Protein AF-A0A0G0PTD7-F1 (afdb_monomer_lite)

Foldseek 3Di:
DDKDKDPDDDPDQDPCSCVVVVPPPFDKDKDKDKAWDDLVVVLVVLVVVLVVLVVVQVVCVVVVHDDDVVSVVVNVVSVVVNVVSVVVPDIDIDMIMMMGTDDPDVVVVVVD

pLDDT: mean 80.32, std 8.54, range [57.0, 93.44]

Structure (mmCIF, N/CA/C/O backbone):
data_AF-A0A0G0PTD7-F1
#
_entry.id   AF-A0A0G0PTD7-F1
#
loop_
_atom_site.group_PDB
_atom_site.id
_atom_site.type_symbol
_atom_site.label_atom_id
_atom_site.label_alt_id
_atom_site.label_comp_id
_atom_site.label_asym_id
_atom_site.label_entity_id
_atom_site.label_seq_id
_atom_site.pdbx_PDB_ins_code
_atom_site.Cartn_x
_atom_site.Cartn_y
_atom_site.Cartn_z
_atom_site.occupancy
_atom_site.B_iso_or_equiv
_atom_site.auth_seq_id
_atom_site.auth_comp_id
_atom_site.auth_asym_id
_atom_site.auth_atom_id
_atom_site.pdbx_PDB_model_num
ATOM 1 N N . MET A 1 1 ? 25.562 -6.050 -13.983 1.00 69.06 1 MET A N 1
ATOM 2 C CA . MET A 1 1 ? 24.106 -5.833 -13.845 1.00 69.06 1 MET A CA 1
ATOM 3 C C . MET A 1 1 ? 23.734 -5.816 -12.369 1.00 69.06 1 MET A C 1
ATOM 5 O O . MET A 1 1 ? 24.303 -6.603 -11.616 1.00 69.06 1 MET A O 1
ATOM 9 N N . ARG A 1 2 ? 22.822 -4.935 -11.949 1.00 76.44 2 ARG A N 1
ATOM 10 C CA . ARG A 1 2 ? 22.182 -4.964 -10.620 1.00 76.44 2 ARG A CA 1
ATOM 11 C C . ARG A 1 2 ? 20.673 -4.896 -10.809 1.00 76.44 2 ARG A C 1
ATOM 13 O O . ARG A 1 2 ? 20.204 -4.112 -11.628 1.00 76.44 2 ARG A O 1
ATOM 20 N N . SER A 1 3 ? 19.945 -5.724 -10.066 1.00 76.06 3 SER A N 1
ATOM 21 C CA . SER A 1 3 ? 18.484 -5.719 -10.058 1.00 76.06 3 SER A CA 1
ATOM 22 C C . SER A 1 3 ? 17.995 -5.076 -8.770 1.00 76.06 3 SER A C 1
ATOM 24 O O . SER A 1 3 ? 18.423 -5.454 -7.680 1.00 76.06 3 SER A O 1
ATOM 26 N N . PHE A 1 4 ? 17.080 -4.131 -8.913 1.00 77.06 4 PHE A N 1
ATOM 27 C CA . PHE A 1 4 ? 16.376 -3.467 -7.830 1.00 77.06 4 PHE A CA 1
ATOM 28 C C . PHE A 1 4 ? 14.910 -3.901 -7.841 1.00 77.06 4 PHE A C 1
ATOM 30 O O . PHE A 1 4 ? 14.344 -4.179 -8.902 1.00 77.06 4 PHE A O 1
ATOM 37 N N . PHE A 1 5 ? 14.305 -3.963 -6.656 1.00 76.69 5 PHE A N 1
ATOM 38 C CA . PHE A 1 5 ? 12.882 -4.232 -6.484 1.00 76.69 5 PHE A CA 1
ATOM 39 C C . PHE A 1 5 ? 12.244 -3.086 -5.698 1.00 76.69 5 PHE A C 1
ATOM 41 O O . PHE A 1 5 ? 12.859 -2.540 -4.777 1.00 76.69 5 PHE A O 1
ATOM 48 N N . VAL A 1 6 ? 11.025 -2.705 -6.069 1.00 76.31 6 VAL A N 1
ATOM 49 C CA . VAL A 1 6 ? 10.298 -1.633 -5.382 1.00 76.31 6 VAL A CA 1
ATOM 50 C C . VAL A 1 6 ? 9.554 -2.202 -4.174 1.00 76.31 6 VAL A C 1
ATOM 52 O O . VAL A 1 6 ? 8.754 -3.122 -4.310 1.00 76.31 6 VAL A O 1
ATOM 55 N N . ILE A 1 7 ? 9.834 -1.652 -2.987 1.00 68.31 7 ILE A N 1
ATOM 56 C CA . ILE A 1 7 ? 9.232 -2.076 -1.706 1.00 68.31 7 ILE A CA 1
ATOM 57 C C . ILE A 1 7 ? 7.958 -1.314 -1.337 1.00 68.31 7 ILE A C 1
ATOM 59 O O . ILE A 1 7 ? 7.179 -1.786 -0.512 1.00 68.31 7 ILE A O 1
ATOM 63 N N . SER A 1 8 ? 7.763 -0.114 -1.880 1.00 63.66 8 SER A N 1
ATOM 64 C CA . SER A 1 8 ? 6.661 0.759 -1.492 1.00 63.66 8 SER A CA 1
ATOM 65 C C . SER A 1 8 ? 6.248 1.673 -2.637 1.00 63.66 8 SER A C 1
ATOM 67 O O . SER A 1 8 ? 7.084 2.173 -3.390 1.00 63.66 8 SER A O 1
ATOM 69 N N . TYR A 1 9 ? 4.940 1.902 -2.739 1.00 73.62 9 TYR A N 1
ATOM 70 C CA . TYR A 1 9 ? 4.340 2.827 -3.694 1.00 73.62 9 TYR A CA 1
ATOM 71 C C . TYR A 1 9 ? 3.694 4.008 -2.953 1.00 73.62 9 TYR A C 1
ATOM 73 O O . TYR A 1 9 ? 3.265 3.853 -1.804 1.00 73.62 9 TYR A O 1
ATOM 81 N N . PRO A 1 10 ? 3.612 5.195 -3.580 1.00 70.94 10 PRO A N 1
ATOM 82 C CA . PRO A 1 10 ? 2.844 6.315 -3.048 1.00 70.94 10 PRO A CA 1
ATOM 83 C C . PRO A 1 10 ? 1.357 5.963 -2.892 1.00 70.94 10 PRO A C 1
ATOM 85 O O . PRO A 1 10 ? 0.829 5.140 -3.635 1.00 70.94 10 PRO A O 1
ATOM 88 N N . ARG A 1 11 ? 0.656 6.650 -1.976 1.00 67.31 11 ARG A N 1
ATOM 89 C CA . ARG A 1 11 ? -0.795 6.465 -1.747 1.00 67.31 11 ARG A CA 1
ATOM 90 C C . ARG A 1 11 ? -1.637 6.718 -3.007 1.00 67.31 11 ARG A C 1
ATOM 92 O O . ARG A 1 11 ? -2.695 6.121 -3.153 1.00 67.31 11 ARG A O 1
ATOM 99 N N . TYR A 1 12 ? -1.163 7.590 -3.895 1.00 76.56 12 TYR A N 1
ATOM 100 C CA . TYR A 1 12 ? -1.783 7.886 -5.183 1.00 76.56 12 TYR A CA 1
ATOM 101 C C . TYR A 1 12 ? -0.712 7.881 -6.271 1.00 76.56 12 TYR A C 1
ATOM 103 O O . TYR A 1 12 ? 0.344 8.493 -6.101 1.00 76.56 12 TYR A O 1
ATOM 111 N N . LEU A 1 13 ? -0.992 7.222 -7.392 1.00 77.50 13 LEU A N 1
ATOM 112 C CA . LEU A 1 13 ? -0.149 7.269 -8.583 1.00 77.50 13 LEU A CA 1
ATOM 113 C C . LEU A 1 13 ? -0.756 8.269 -9.567 1.00 77.50 13 LEU A C 1
ATOM 115 O O . LEU A 1 13 ? -1.858 8.056 -10.067 1.00 77.50 13 LEU A O 1
ATOM 119 N N . SER A 1 14 ? -0.053 9.369 -9.831 1.00 80.00 14 SER A N 1
ATOM 120 C CA . SER A 1 14 ? -0.430 10.292 -10.903 1.00 80.00 14 SER A CA 1
ATOM 121 C C . SER A 1 14 ? -0.005 9.741 -12.263 1.00 80.00 14 SER A C 1
ATOM 123 O O . SER A 1 14 ? 0.863 8.868 -12.363 1.00 80.00 14 SER A O 1
ATOM 125 N N . GLU A 1 15 ? -0.546 10.310 -13.337 1.00 80.12 15 GLU A N 1
ATOM 126 C CA . GLU A 1 15 ? 0.050 10.126 -14.658 1.00 80.12 15 GLU A CA 1
ATOM 127 C C . GLU A 1 15 ? 1.543 10.484 -14.617 1.00 80.12 15 GLU A C 1
ATOM 129 O O . GLU A 1 15 ? 1.972 11.382 -13.886 1.00 80.12 15 GLU A O 1
ATOM 134 N N . SER A 1 16 ? 2.348 9.748 -15.385 1.00 81.19 16 SER A N 1
ATOM 135 C CA . SER A 1 16 ? 3.804 9.928 -15.452 1.00 81.19 16 SER A CA 1
ATOM 136 C C . SER A 1 16 ? 4.571 9.705 -14.138 1.00 81.19 16 SER A C 1
ATOM 138 O O . SER A 1 16 ? 5.730 10.111 -14.049 1.00 81.19 16 SER A O 1
ATOM 140 N N . TRP A 1 17 ? 4.001 9.009 -13.144 1.00 82.44 17 TRP A N 1
ATOM 141 C CA . TRP A 1 17 ? 4.690 8.691 -11.878 1.00 82.44 17 TRP A CA 1
ATOM 142 C C . TRP A 1 17 ? 6.049 7.990 -12.067 1.00 82.44 17 TRP A C 1
ATOM 144 O O . TRP A 1 17 ? 6.939 8.129 -11.233 1.00 82.44 17 TRP A O 1
ATOM 154 N N . PHE A 1 18 ? 6.227 7.267 -13.178 1.00 78.88 18 PHE A N 1
ATOM 155 C CA . PHE A 1 18 ? 7.449 6.524 -13.501 1.00 78.88 18 PHE A CA 1
ATOM 156 C C . PHE A 1 18 ? 8.432 7.287 -14.413 1.00 78.88 18 PHE A C 1
ATOM 158 O O . PHE A 1 18 ? 9.529 6.809 -14.692 1.00 78.88 18 PHE A O 1
ATOM 165 N N . SER A 1 19 ? 8.072 8.495 -14.861 1.00 81.50 19 SER A N 1
ATOM 166 C CA . SER A 1 19 ? 8.877 9.313 -15.781 1.00 81.50 19 SER A CA 1
ATOM 167 C C . SER A 1 19 ? 10.325 9.562 -15.316 1.00 81.50 19 SER A C 1
ATOM 169 O O . SER A 1 19 ? 11.230 9.426 -16.140 1.00 81.50 19 SER A O 1
ATOM 171 N N . PRO A 1 20 ? 10.611 9.834 -14.023 1.00 79.00 20 PRO A N 1
ATOM 172 C CA . PRO A 1 20 ? 11.989 10.033 -13.564 1.00 79.00 20 PRO A CA 1
ATOM 173 C C . PRO A 1 20 ? 12.897 8.822 -13.798 1.00 79.00 20 PRO A C 1
ATOM 175 O O . PRO A 1 20 ? 14.087 8.995 -14.033 1.00 79.00 20 PRO A O 1
ATOM 178 N N . ILE A 1 21 ? 12.334 7.611 -13.750 1.00 76.88 21 ILE A N 1
ATOM 179 C CA . ILE A 1 21 ? 13.076 6.370 -13.979 1.00 76.88 21 ILE A CA 1
ATOM 180 C C . ILE A 1 21 ? 13.263 6.129 -15.479 1.00 76.88 21 ILE A C 1
ATOM 182 O O . ILE A 1 21 ? 14.353 5.763 -15.899 1.00 76.88 21 ILE A O 1
ATOM 186 N N . ILE A 1 22 ? 12.235 6.390 -16.298 1.00 76.69 22 ILE A N 1
ATOM 187 C CA . ILE A 1 22 ? 12.320 6.248 -17.764 1.00 76.69 22 ILE A CA 1
ATOM 188 C C . ILE A 1 22 ? 13.369 7.199 -18.361 1.00 76.69 22 ILE A C 1
ATOM 190 O O . ILE A 1 22 ? 14.060 6.834 -19.305 1.00 76.69 22 ILE A O 1
ATOM 194 N N . ASN A 1 23 ? 13.506 8.403 -17.799 1.00 78.44 23 ASN A N 1
ATOM 195 C CA . ASN A 1 23 ? 14.426 9.431 -18.293 1.00 78.44 23 ASN A CA 1
ATOM 196 C C . ASN A 1 23 ? 15.878 9.259 -17.812 1.00 78.44 23 ASN A C 1
ATOM 198 O O . ASN A 1 23 ? 16.691 10.166 -18.001 1.00 78.44 23 ASN A O 1
ATOM 202 N N . LEU A 1 24 ? 16.219 8.140 -17.167 1.00 80.19 24 LEU A N 1
ATOM 203 C CA . LEU A 1 24 ? 17.605 7.844 -16.814 1.00 80.19 24 LEU A CA 1
ATOM 204 C C . LEU A 1 24 ? 18.425 7.613 -18.091 1.00 80.19 24 LEU A C 1
ATOM 206 O O . LEU A 1 24 ? 18.076 6.771 -18.913 1.00 80.19 24 LEU A O 1
ATOM 210 N N . ASP A 1 25 ? 19.551 8.317 -18.226 1.00 78.06 25 ASP A N 1
ATOM 211 C CA . ASP A 1 25 ? 20.514 8.153 -19.329 1.00 78.06 25 ASP A CA 1
ATOM 212 C C . ASP A 1 25 ? 21.375 6.886 -19.135 1.00 78.06 25 ASP A C 1
ATOM 214 O O . ASP A 1 25 ? 22.603 6.924 -19.021 1.00 78.06 25 ASP A O 1
ATOM 218 N N . LYS A 1 26 ? 20.703 5.742 -18.958 1.00 77.12 26 LYS A N 1
ATOM 219 C CA . LYS A 1 26 ? 21.289 4.417 -18.733 1.00 77.12 26 LYS A CA 1
ATOM 220 C C . LYS A 1 26 ? 20.454 3.353 -19.436 1.00 77.12 26 LYS A C 1
ATOM 222 O O . LYS A 1 26 ? 19.248 3.494 -19.594 1.00 77.12 26 LYS A O 1
ATOM 227 N N . VAL A 1 27 ? 21.100 2.255 -19.820 1.00 79.50 27 VAL A N 1
ATOM 228 C CA . VAL A 1 27 ? 20.403 1.080 -20.354 1.00 79.50 27 VAL A CA 1
ATOM 229 C C . VAL A 1 27 ? 19.895 0.244 -19.181 1.00 79.50 27 VAL A C 1
ATOM 231 O O . VAL A 1 27 ? 20.680 -0.222 -18.349 1.00 79.50 27 VAL A O 1
ATOM 234 N N . PHE A 1 28 ? 18.584 0.053 -19.107 1.00 83.00 28 PHE A N 1
ATOM 235 C CA . PHE A 1 28 ? 17.943 -0.771 -18.090 1.00 83.00 28 PHE A CA 1
ATOM 236 C C . PHE A 1 28 ? 16.709 -1.476 -18.652 1.00 83.00 28 PHE A C 1
ATOM 238 O O . PHE A 1 28 ? 16.054 -0.977 -19.564 1.00 83.00 28 PHE A O 1
ATOM 245 N N . ASP A 1 29 ? 16.383 -2.618 -18.056 1.00 82.94 29 ASP A N 1
ATOM 246 C CA . ASP A 1 29 ? 15.142 -3.340 -18.309 1.00 82.94 29 ASP A CA 1
ATOM 247 C C . ASP A 1 29 ? 14.167 -3.104 -17.155 1.00 82.94 29 ASP A C 1
ATOM 249 O O . ASP A 1 29 ? 14.555 -3.119 -15.983 1.00 82.94 29 ASP A O 1
ATOM 253 N N . VAL A 1 30 ? 12.885 -2.937 -17.482 1.00 83.81 30 VAL A N 1
ATOM 254 C CA . VAL A 1 30 ? 11.800 -2.830 -16.501 1.00 83.81 30 VAL A CA 1
ATOM 255 C C . VAL A 1 30 ? 10.827 -3.976 -16.713 1.00 83.81 30 VAL A C 1
ATOM 257 O O . VAL A 1 30 ? 10.328 -4.184 -17.815 1.00 83.81 30 VAL A O 1
ATOM 260 N N . SER A 1 31 ? 10.542 -4.717 -15.648 1.00 85.12 31 SER A N 1
ATOM 261 C CA . SER A 1 31 ? 9.538 -5.780 -15.641 1.00 85.12 31 SER A CA 1
ATOM 262 C C . SER A 1 31 ? 8.456 -5.460 -14.616 1.00 85.12 31 SER A C 1
ATOM 264 O O . SER A 1 31 ? 8.756 -5.239 -13.442 1.00 85.12 31 SER A O 1
ATOM 266 N N . ILE A 1 32 ? 7.201 -5.440 -15.070 1.00 83.81 32 ILE A N 1
ATOM 267 C CA . ILE A 1 32 ? 6.020 -5.182 -14.239 1.00 83.81 32 ILE A CA 1
ATOM 268 C C . ILE A 1 32 ? 5.161 -6.442 -14.221 1.00 83.81 32 ILE A C 1
ATOM 270 O O . ILE A 1 32 ? 4.734 -6.925 -15.268 1.00 83.81 32 ILE A O 1
ATOM 274 N N . PHE A 1 33 ? 4.886 -6.952 -13.028 1.00 85.62 33 PHE A N 1
ATOM 275 C CA . PHE A 1 33 ? 3.996 -8.082 -12.801 1.00 85.62 33 PHE A CA 1
ATOM 276 C C . PHE A 1 33 ? 2.742 -7.578 -12.104 1.00 85.62 33 PHE A C 1
ATOM 278 O O . PHE A 1 33 ? 2.837 -7.001 -11.027 1.00 85.62 33 PHE A O 1
ATOM 285 N N . ILE A 1 34 ? 1.581 -7.793 -12.720 1.00 85.00 34 ILE A N 1
ATOM 286 C CA . ILE A 1 34 ? 0.280 -7.397 -12.175 1.00 85.00 34 ILE A CA 1
ATOM 287 C C . ILE A 1 34 ? -0.531 -8.670 -11.974 1.00 85.00 34 ILE A C 1
ATOM 289 O O . ILE A 1 34 ? -0.854 -9.360 -12.943 1.00 85.00 34 ILE A O 1
ATOM 293 N N . GLN A 1 35 ? -0.843 -8.993 -10.723 1.00 81.94 35 GLN A N 1
ATOM 294 C CA . GLN A 1 35 ? -1.598 -10.190 -10.368 1.00 81.94 35 GLN A CA 1
ATOM 295 C C . GLN A 1 35 ? -2.891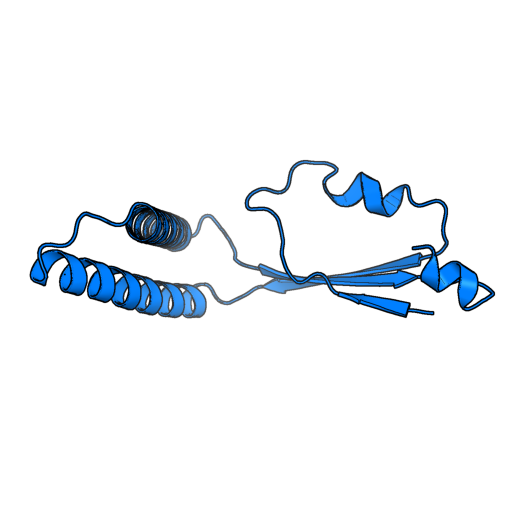 -9.795 -9.652 1.00 81.94 35 GLN A C 1
ATOM 297 O O . GLN A 1 35 ? -2.830 -9.099 -8.641 1.00 81.94 35 GLN A O 1
ATOM 302 N N . PRO A 1 36 ? -4.074 -10.197 -10.150 1.00 80.88 36 PRO A N 1
ATOM 303 C CA . PRO A 1 36 ? -5.320 -9.921 -9.452 1.00 80.88 36 PRO A CA 1
ATOM 304 C C . PRO A 1 36 ? -5.366 -10.712 -8.142 1.00 80.88 36 PRO A C 1
ATOM 306 O O . PRO A 1 36 ? -5.062 -11.905 -8.121 1.00 80.88 36 PRO A O 1
ATOM 309 N N . ILE A 1 37 ? -5.782 -10.055 -7.064 1.00 81.75 37 ILE A N 1
ATOM 310 C CA . ILE A 1 37 ? -6.008 -10.697 -5.770 1.00 81.75 37 ILE A CA 1
ATOM 311 C C . ILE A 1 37 ? -7.512 -10.916 -5.590 1.00 81.75 37 ILE A C 1
ATOM 313 O O . ILE A 1 37 ? -8.327 -10.060 -5.938 1.00 81.75 37 ILE A O 1
ATOM 317 N N . GLU A 1 38 ? -7.899 -12.056 -5.016 1.00 80.44 38 GLU A N 1
ATOM 318 C CA . GLU A 1 38 ? -9.293 -12.301 -4.658 1.00 80.44 38 GLU A CA 1
ATOM 319 C C . GLU A 1 38 ? -9.763 -11.319 -3.575 1.00 80.44 38 GLU A C 1
ATOM 321 O O . GLU A 1 38 ? -9.311 -11.358 -2.426 1.00 80.44 38 GLU A O 1
ATOM 326 N N . THR A 1 39 ? -10.742 -10.477 -3.917 1.00 77.31 39 THR A N 1
ATOM 327 C CA . THR A 1 39 ? -11.323 -9.469 -3.017 1.00 77.31 39 THR A CA 1
ATOM 328 C C . THR A 1 39 ? -11.763 -10.065 -1.677 1.00 77.31 39 THR A C 1
ATOM 330 O O . THR A 1 39 ? -11.541 -9.471 -0.623 1.00 77.31 39 THR A O 1
ATOM 333 N N . ALA A 1 40 ? -12.322 -11.281 -1.685 1.00 80.25 40 ALA A N 1
ATOM 334 C CA . ALA A 1 40 ? -12.754 -11.981 -0.475 1.00 80.25 40 ALA A CA 1
ATOM 335 C C . ALA A 1 40 ? -11.604 -12.255 0.515 1.00 80.25 40 ALA A C 1
ATOM 337 O O . ALA A 1 40 ? -11.805 -12.186 1.731 1.00 80.25 40 ALA A O 1
ATOM 338 N N . GLN A 1 41 ? -10.397 -12.545 0.023 1.00 82.44 41 GLN A N 1
ATOM 339 C CA . GLN A 1 41 ? -9.226 -12.777 0.870 1.00 82.44 41 GLN A CA 1
ATOM 340 C C . GLN A 1 41 ? -8.725 -11.470 1.497 1.00 82.44 41 GLN A C 1
ATOM 342 O O . GLN A 1 41 ? -8.366 -11.437 2.681 1.00 82.44 41 GLN A O 1
ATOM 347 N N . VAL A 1 42 ? -8.755 -10.376 0.733 1.00 81.75 42 VAL A N 1
ATOM 348 C CA . VAL A 1 42 ? -8.336 -9.059 1.224 1.00 81.75 42 VAL A CA 1
ATOM 349 C C . VAL A 1 42 ? -9.317 -8.513 2.255 1.00 81.75 42 VAL A C 1
ATOM 351 O O . VAL A 1 42 ? -8.888 -8.077 3.320 1.00 81.75 42 VAL A O 1
ATOM 354 N N . LEU A 1 43 ? -10.625 -8.636 2.014 1.00 81.88 43 LEU A N 1
ATOM 355 C CA . LEU A 1 43 ? -11.658 -8.224 2.968 1.00 81.88 43 LEU A CA 1
ATOM 356 C C . LEU A 1 43 ? -11.488 -8.901 4.336 1.00 81.88 43 LEU A C 1
ATOM 358 O O . LEU A 1 43 ? -11.569 -8.234 5.366 1.00 81.88 43 LEU A O 1
ATOM 362 N N . ARG A 1 44 ? -11.174 -10.205 4.367 1.00 85.62 44 ARG A N 1
ATOM 363 C CA . ARG A 1 44 ? -10.869 -10.921 5.624 1.00 85.62 44 ARG A CA 1
ATOM 364 C C . ARG A 1 44 ? -9.627 -10.362 6.319 1.00 85.62 44 ARG A C 1
ATOM 366 O O . ARG A 1 44 ? -9.598 -10.245 7.544 1.00 85.62 44 ARG A O 1
ATOM 373 N N . THR A 1 45 ? -8.604 -10.013 5.545 1.00 86.00 45 THR A N 1
ATOM 374 C CA . THR A 1 45 ? -7.362 -9.427 6.066 1.00 86.00 45 THR A CA 1
ATOM 375 C C . THR A 1 45 ? -7.613 -8.039 6.655 1.00 86.00 45 THR A C 1
ATOM 377 O O . THR A 1 45 ? -7.162 -7.757 7.766 1.00 86.00 45 THR A O 1
ATOM 380 N N . PHE A 1 46 ? -8.390 -7.198 5.968 1.00 85.44 46 PHE A N 1
ATOM 381 C CA . PHE A 1 46 ? -8.792 -5.880 6.457 1.00 85.44 46 PHE A CA 1
ATOM 382 C C . PHE A 1 46 ? -9.660 -5.974 7.706 1.00 85.44 46 PHE A C 1
ATOM 384 O O . PHE A 1 46 ? -9.360 -5.298 8.682 1.00 85.44 46 PHE A O 1
ATOM 391 N N . GLN A 1 47 ? -10.642 -6.880 7.750 1.00 85.88 47 GLN A N 1
ATOM 392 C CA . GLN A 1 47 ? -11.448 -7.115 8.951 1.00 85.88 47 GLN A CA 1
ATOM 393 C C . GLN A 1 47 ? -10.572 -7.437 10.172 1.00 85.88 47 GLN A C 1
ATOM 395 O O . GLN A 1 47 ? -10.779 -6.887 11.255 1.00 85.88 47 GLN A O 1
ATOM 400 N N . LYS A 1 48 ? -9.558 -8.295 9.999 1.00 90.19 48 LYS A N 1
ATOM 401 C CA . LYS A 1 48 ? -8.608 -8.615 11.071 1.00 90.19 48 LYS A CA 1
ATOM 402 C C . LYS A 1 48 ? -7.797 -7.386 11.496 1.00 90.19 48 LYS A C 1
ATOM 404 O O . LYS A 1 48 ? -7.627 -7.158 12.690 1.00 90.19 48 LYS A O 1
ATOM 409 N N . LYS A 1 49 ? -7.330 -6.576 10.541 1.00 88.88 49 LYS A N 1
ATOM 410 C CA . LYS A 1 49 ? -6.561 -5.351 10.819 1.00 88.88 49 LYS A CA 1
ATOM 411 C C . LYS A 1 49 ? -7.384 -4.279 11.526 1.00 88.88 49 LYS A C 1
ATOM 413 O O . LYS A 1 49 ? -6.893 -3.698 12.488 1.00 88.88 49 LYS A O 1
ATOM 418 N N . VAL A 1 50 ? -8.633 -4.071 11.117 1.00 90.62 50 VAL A N 1
ATOM 419 C CA . VAL A 1 50 ? -9.577 -3.169 11.796 1.00 90.62 50 VAL A CA 1
ATOM 420 C C . VAL A 1 50 ? -9.760 -3.600 13.249 1.00 90.62 50 VAL A C 1
ATOM 422 O O . VAL A 1 50 ? -9.620 -2.778 14.151 1.00 90.62 50 VAL A O 1
ATOM 425 N N . ALA A 1 51 ? -9.988 -4.894 13.497 1.00 90.88 51 ALA A N 1
ATOM 426 C CA . ALA A 1 51 ? -10.127 -5.419 14.854 1.00 90.88 51 ALA A CA 1
ATOM 427 C C . ALA A 1 51 ? -8.855 -5.208 15.701 1.00 90.88 51 ALA A C 1
ATOM 429 O O . ALA A 1 51 ? -8.950 -4.816 16.866 1.00 90.88 51 ALA A O 1
ATOM 430 N N . GLU A 1 52 ? -7.667 -5.416 15.121 1.00 91.94 52 GLU A N 1
ATOM 431 C CA . GLU A 1 52 ? -6.380 -5.145 15.777 1.00 91.94 52 GLU A CA 1
ATOM 432 C C . GLU A 1 52 ? -6.237 -3.658 16.155 1.00 91.94 52 GLU A C 1
ATOM 434 O O . GLU A 1 52 ? -5.912 -3.347 17.305 1.00 91.94 52 GLU A O 1
ATOM 439 N N . VAL A 1 53 ? -6.520 -2.737 15.225 1.00 92.56 53 VAL A N 1
ATOM 440 C CA . VAL A 1 53 ? -6.429 -1.282 15.457 1.00 92.56 53 VAL A CA 1
ATOM 441 C C . VAL A 1 53 ? -7.459 -0.825 16.491 1.00 92.56 53 VAL A C 1
ATOM 443 O O . VAL A 1 53 ? -7.097 -0.149 17.455 1.00 92.56 53 VAL A O 1
ATOM 446 N N . GLN A 1 54 ? -8.716 -1.257 16.368 1.00 90.69 54 GLN A N 1
ATOM 447 C CA . GLN A 1 54 ? -9.777 -0.930 17.323 1.00 90.69 54 GLN A CA 1
ATOM 448 C C . GLN A 1 54 ? -9.438 -1.430 18.732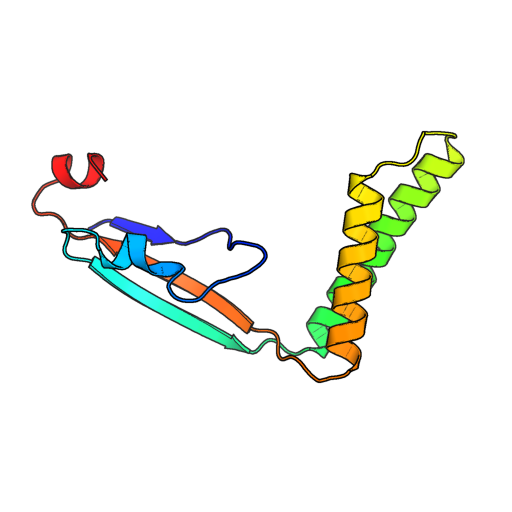 1.00 90.69 54 GLN A C 1
ATOM 450 O O . GLN A 1 54 ? -9.627 -0.714 19.713 1.00 90.69 54 GLN A O 1
ATOM 455 N N . SER A 1 55 ? -8.881 -2.640 18.853 1.00 93.44 55 SER A N 1
ATOM 456 C CA . SER A 1 55 ? -8.438 -3.176 20.143 1.00 93.44 55 SER A CA 1
ATOM 457 C C . SER A 1 55 ? -7.353 -2.304 20.779 1.00 93.44 55 SER A C 1
ATOM 459 O O . SER A 1 55 ? -7.353 -2.106 21.998 1.00 93.44 55 SER A O 1
ATOM 461 N N . GLN A 1 56 ? -6.424 -1.772 19.980 1.00 91.06 56 GLN A N 1
ATOM 462 C CA . GLN A 1 56 ? -5.401 -0.852 20.476 1.00 91.06 56 GLN A CA 1
ATOM 463 C C . GLN A 1 56 ? -6.010 0.473 20.935 1.00 91.06 56 GLN A C 1
ATOM 465 O O . GLN A 1 56 ? -5.653 0.941 22.016 1.00 91.06 56 GLN A O 1
ATOM 470 N N . ILE A 1 57 ? -6.941 1.044 20.165 1.00 90.62 57 ILE A N 1
ATOM 471 C CA . ILE A 1 57 ? -7.668 2.267 20.538 1.00 90.62 57 ILE A CA 1
ATOM 472 C C . ILE A 1 57 ? -8.389 2.055 21.875 1.00 90.62 57 ILE A C 1
ATOM 474 O O . ILE A 1 57 ? -8.100 2.767 22.836 1.00 90.62 57 ILE A O 1
ATOM 478 N N . ASN A 1 58 ? -9.199 0.998 21.990 1.00 91.12 58 ASN A N 1
ATOM 479 C CA . ASN A 1 58 ? -9.945 0.670 23.209 1.00 91.12 58 ASN A CA 1
ATOM 480 C C . ASN A 1 58 ? -9.021 0.486 24.423 1.00 91.12 58 ASN A C 1
ATOM 482 O O . ASN A 1 58 ? -9.315 0.956 25.519 1.00 91.12 58 ASN A O 1
ATOM 486 N N . THR A 1 59 ? -7.871 -0.171 24.238 1.00 92.56 59 THR A N 1
ATOM 487 C CA . THR A 1 59 ? -6.885 -0.375 25.313 1.00 92.56 59 THR A CA 1
ATOM 488 C C . THR A 1 59 ? -6.283 0.947 25.791 1.00 92.56 59 THR A C 1
ATOM 490 O O . THR A 1 59 ? -5.977 1.099 26.974 1.00 92.56 59 THR A O 1
ATOM 493 N N . ARG A 1 60 ? -6.066 1.904 24.884 1.00 92.00 60 ARG A N 1
ATOM 494 C CA . ARG A 1 60 ? -5.530 3.228 25.223 1.00 92.00 60 ARG A C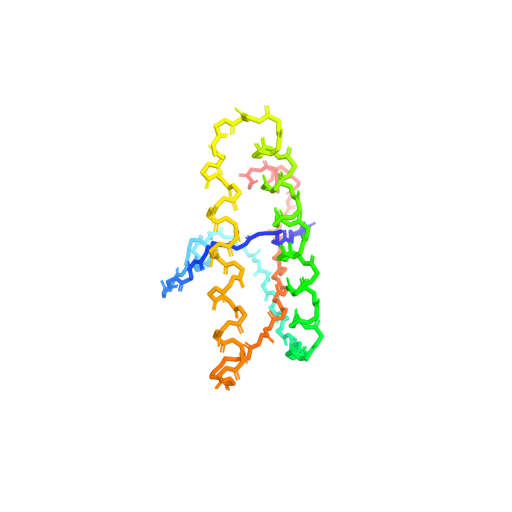A 1
ATOM 495 C C . ARG A 1 60 ? -6.581 4.092 25.905 1.00 92.00 60 ARG A C 1
ATOM 497 O O . ARG A 1 60 ? -6.262 4.702 26.923 1.00 92.00 60 ARG A O 1
ATOM 504 N N . GLU A 1 61 ? -7.811 4.082 25.401 1.00 90.06 61 GLU A N 1
ATOM 505 C CA . GLU A 1 61 ? -8.938 4.787 26.017 1.00 90.06 61 GLU A CA 1
ATOM 506 C C . GLU A 1 61 ? -9.221 4.255 27.428 1.00 90.06 61 GLU A C 1
ATOM 508 O O . GLU A 1 61 ? -9.341 5.042 28.364 1.00 90.06 61 GLU A O 1
ATOM 513 N N . ALA A 1 62 ? -9.191 2.932 27.631 1.00 91.06 62 ALA A N 1
ATOM 514 C CA . ALA A 1 62 ? -9.327 2.317 28.955 1.00 91.06 62 ALA A CA 1
ATOM 515 C C . ALA A 1 62 ? -8.212 2.728 29.937 1.00 91.06 62 ALA A C 1
ATOM 517 O O . ALA A 1 62 ? -8.420 2.743 31.148 1.00 91.06 62 ALA A O 1
ATOM 518 N N . LYS A 1 63 ? -7.027 3.080 29.424 1.00 92.88 63 LYS A N 1
ATOM 519 C CA . LYS A 1 63 ? -5.902 3.617 30.208 1.00 92.88 63 LYS A CA 1
ATOM 520 C C . LYS A 1 63 ? -5.969 5.140 30.393 1.00 92.88 63 LYS A C 1
ATOM 522 O O . LYS A 1 63 ? -5.041 5.707 30.963 1.00 92.88 63 LYS A O 1
ATOM 527 N N . GLY A 1 64 ? -7.015 5.803 29.895 1.00 90.00 64 GLY A N 1
ATOM 528 C CA . GLY A 1 64 ? -7.166 7.260 29.941 1.00 90.00 64 GLY A CA 1
ATOM 529 C C . GLY A 1 64 ? -6.139 8.017 29.094 1.00 90.00 64 GLY A C 1
ATOM 530 O O . GLY A 1 64 ? -5.882 9.192 29.347 1.00 90.00 64 GLY A O 1
ATOM 531 N N . LEU A 1 65 ? -5.508 7.355 28.118 1.00 88.75 65 LEU A N 1
ATOM 532 C CA . LEU A 1 65 ? -4.532 7.993 27.238 1.00 88.75 65 LEU A CA 1
ATOM 533 C C . LEU A 1 65 ? -5.245 8.858 26.195 1.00 88.75 65 LEU A C 1
ATOM 535 O O . LEU A 1 65 ? -6.294 8.483 25.674 1.00 88.75 65 LEU A O 1
ATOM 539 N N . VAL A 1 66 ? -4.630 9.989 25.842 1.00 87.94 66 VAL A N 1
ATOM 540 C CA . VAL A 1 66 ? -5.103 10.838 24.741 1.00 87.94 66 VAL A CA 1
ATOM 541 C C . VAL A 1 66 ? -5.117 10.029 23.442 1.00 87.94 66 VAL A C 1
ATOM 543 O O . VAL A 1 66 ? -4.227 9.199 23.204 1.00 87.94 66 VAL A O 1
ATOM 546 N N . ARG A 1 67 ? -6.135 10.277 22.609 1.00 82.69 67 ARG A N 1
ATOM 547 C CA . ARG A 1 67 ? -6.277 9.662 21.286 1.00 82.69 67 ARG A CA 1
ATOM 548 C C . ARG A 1 67 ? -4.994 9.798 20.484 1.00 82.69 67 ARG A C 1
ATOM 550 O O . ARG A 1 67 ? -4.339 10.838 20.509 1.00 82.69 67 ARG A O 1
ATOM 557 N N . ASN A 1 68 ? -4.642 8.726 19.785 1.00 88.69 68 ASN A N 1
ATOM 558 C CA . ASN A 1 68 ? -3.499 8.722 18.891 1.00 88.69 68 ASN A CA 1
ATOM 559 C C . ASN A 1 68 ? -4.002 9.006 17.467 1.00 88.69 68 ASN A C 1
ATOM 561 O O . ASN A 1 68 ? -4.592 8.101 16.875 1.00 88.69 68 ASN A O 1
ATOM 565 N N . PRO A 1 69 ? -3.713 10.188 16.887 1.00 88.38 69 PRO A N 1
ATOM 566 C CA . PRO A 1 69 ? -4.175 10.544 15.545 1.00 88.38 69 PRO A CA 1
ATOM 567 C C . PRO A 1 69 ? -3.755 9.531 14.474 1.00 88.38 69 PRO A C 1
ATOM 569 O O . PRO A 1 69 ? -4.461 9.337 13.488 1.00 88.38 69 PRO A O 1
ATOM 572 N N . MET A 1 70 ? -2.622 8.849 14.674 1.00 88.62 70 MET A N 1
ATOM 573 C CA . MET A 1 70 ? -2.127 7.828 13.754 1.00 88.62 70 MET A CA 1
ATOM 574 C C . MET A 1 70 ? -3.002 6.567 13.766 1.00 88.62 70 MET A C 1
ATOM 576 O O . MET A 1 70 ? -3.247 5.996 12.709 1.00 88.62 70 MET A O 1
ATOM 580 N N . LEU A 1 71 ? -3.488 6.142 14.942 1.00 89.31 71 LEU A N 1
ATOM 581 C CA . LEU A 1 71 ? -4.403 4.997 15.049 1.00 89.31 71 LEU A CA 1
ATOM 582 C C . LEU A 1 71 ? -5.780 5.343 14.481 1.00 89.31 71 LEU A C 1
ATOM 584 O O . LEU A 1 71 ? -6.357 4.522 13.775 1.00 89.31 71 LEU A O 1
ATOM 588 N N . ASP A 1 72 ? -6.260 6.561 14.731 1.00 89.06 72 ASP A N 1
ATOM 589 C CA . ASP A 1 72 ? -7.544 7.035 14.207 1.00 89.06 72 ASP A CA 1
ATOM 590 C C . ASP A 1 72 ? -7.511 7.130 12.673 1.00 89.06 72 ASP A C 1
ATOM 592 O O . ASP A 1 72 ? -8.422 6.658 11.997 1.00 89.06 72 ASP A O 1
ATOM 596 N N . THR A 1 73 ? -6.419 7.661 12.111 1.00 89.06 73 THR A N 1
ATOM 597 C CA . THR A 1 73 ? -6.214 7.715 10.653 1.00 89.06 73 THR A CA 1
ATOM 598 C C . THR A 1 73 ? -6.141 6.313 10.056 1.00 89.06 73 THR A C 1
ATOM 600 O O . THR A 1 73 ? -6.798 6.038 9.058 1.00 89.06 73 THR A O 1
ATOM 603 N N . ALA A 1 74 ? -5.384 5.406 10.683 1.00 86.88 74 ALA A N 1
ATOM 604 C CA . ALA A 1 74 ? -5.275 4.027 10.219 1.00 86.88 74 ALA A CA 1
ATOM 605 C C . ALA A 1 74 ? -6.629 3.300 10.246 1.00 86.88 74 ALA A C 1
ATOM 607 O O . ALA A 1 74 ? -6.941 2.558 9.318 1.00 86.88 74 ALA A O 1
ATOM 608 N N . TYR A 1 75 ? -7.441 3.526 11.281 1.00 90.00 75 TYR A N 1
ATOM 609 C CA . TYR A 1 75 ? -8.794 2.982 11.369 1.00 90.00 75 TYR A CA 1
ATOM 610 C C . TYR A 1 75 ? -9.687 3.519 10.245 1.00 90.00 75 TYR A C 1
ATOM 612 O O . TYR A 1 75 ? -10.317 2.737 9.536 1.00 90.00 75 TYR A O 1
ATOM 620 N N . GLN A 1 76 ? -9.687 4.839 10.035 1.00 89.56 76 GLN A N 1
ATOM 621 C CA . GLN A 1 76 ? -10.489 5.474 8.991 1.00 89.56 76 GLN A CA 1
ATOM 622 C C . GLN A 1 76 ? -10.096 4.995 7.588 1.00 89.56 76 GLN A C 1
ATOM 624 O O . GLN A 1 76 ? -10.965 4.703 6.771 1.00 89.56 76 GLN A O 1
ATOM 629 N N . ASP A 1 77 ? -8.796 4.885 7.314 1.00 87.38 77 ASP A N 1
ATOM 630 C CA . ASP A 1 77 ? -8.293 4.404 6.027 1.00 87.38 77 ASP A CA 1
ATOM 631 C C . ASP A 1 77 ? -8.712 2.945 5.773 1.00 87.38 77 ASP A C 1
ATOM 633 O O . ASP A 1 77 ? -9.124 2.612 4.662 1.00 87.38 77 ASP A O 1
ATOM 637 N N . LEU A 1 78 ? -8.675 2.083 6.797 1.00 87.12 78 LEU A N 1
ATOM 638 C CA . LEU A 1 78 ? -9.118 0.690 6.684 1.00 87.12 78 LEU A CA 1
ATOM 639 C C . LEU A 1 78 ? -10.630 0.562 6.443 1.00 87.12 78 LEU A C 1
ATOM 641 O O . LEU A 1 78 ? -11.041 -0.279 5.644 1.00 87.12 78 LEU A O 1
ATOM 645 N N . GLU A 1 79 ? -11.451 1.374 7.112 1.00 87.75 79 GLU A N 1
ATOM 646 C CA . GLU A 1 79 ? -12.905 1.391 6.905 1.00 87.75 79 GLU A CA 1
ATOM 647 C C . GLU A 1 79 ? -13.259 1.878 5.496 1.00 87.75 79 GLU A C 1
ATOM 649 O O . GLU A 1 79 ? -14.023 1.214 4.799 1.00 87.75 79 GLU A O 1
ATOM 654 N N . ASN A 1 80 ? -12.626 2.961 5.032 1.00 86.00 80 ASN A N 1
ATOM 655 C CA . ASN A 1 80 ? -12.817 3.471 3.673 1.00 86.00 80 ASN A CA 1
ATOM 656 C C . ASN A 1 80 ? -12.483 2.397 2.622 1.00 86.00 80 ASN A C 1
ATOM 658 O O . ASN A 1 80 ? -13.272 2.155 1.711 1.00 86.00 80 ASN A O 1
ATOM 662 N N . LEU A 1 81 ? -11.344 1.710 2.780 1.00 79.19 81 LEU A N 1
ATOM 663 C CA . LEU A 1 81 ? -10.935 0.625 1.884 1.00 79.19 81 LEU A CA 1
ATOM 664 C C . LEU A 1 81 ? -11.915 -0.556 1.923 1.00 79.19 81 LEU A C 1
ATOM 666 O O . LEU A 1 81 ? -12.233 -1.139 0.888 1.00 79.19 81 LEU A O 1
ATOM 670 N N . ARG A 1 82 ? -12.407 -0.930 3.108 1.00 79.19 82 ARG A N 1
ATOM 671 C CA . ARG A 1 82 ? -13.399 -2.002 3.254 1.00 79.19 82 ARG A CA 1
ATOM 672 C C . ARG A 1 82 ? -14.689 -1.657 2.511 1.00 79.19 82 ARG A C 1
ATOM 674 O O . ARG A 1 82 ? -15.227 -2.520 1.818 1.00 79.19 82 ARG A O 1
ATOM 681 N N . ASP A 1 83 ? -15.161 -0.424 2.648 1.00 83.06 83 ASP A N 1
ATOM 6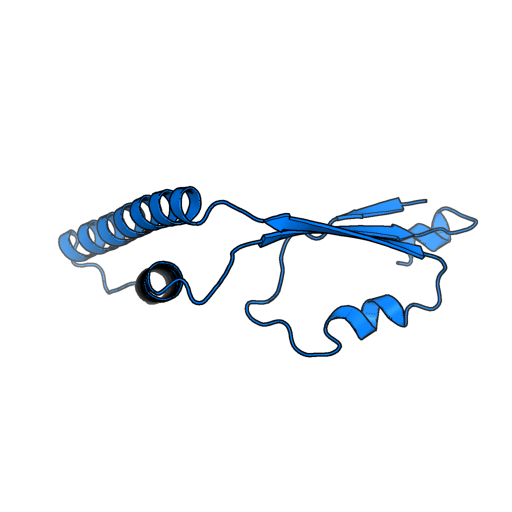82 C CA . ASP A 1 83 ? -16.410 0.031 2.046 1.00 83.06 83 ASP A CA 1
ATOM 683 C C . ASP A 1 83 ? -16.297 0.107 0.511 1.00 83.06 83 ASP A C 1
ATOM 685 O O . ASP A 1 83 ? -17.192 -0.369 -0.188 1.00 83.06 83 ASP A O 1
ATOM 689 N N . GLN A 1 84 ? -15.164 0.586 -0.020 1.00 79.56 84 GLN A N 1
ATOM 690 C CA . GLN A 1 84 ? -14.866 0.582 -1.462 1.00 79.56 84 GLN A CA 1
ATOM 691 C C . GLN A 1 84 ? -14.864 -0.838 -2.051 1.00 79.56 84 GLN A C 1
ATOM 693 O O . GLN A 1 84 ? -15.457 -1.092 -3.099 1.00 79.56 84 GLN A O 1
ATOM 698 N N . LEU A 1 85 ? -14.253 -1.801 -1.353 1.00 73.31 85 LEU A N 1
ATOM 699 C CA . LEU A 1 85 ? -14.206 -3.191 -1.815 1.00 73.31 85 LEU A CA 1
ATOM 700 C C . LEU A 1 85 ? -15.561 -3.897 -1.757 1.00 73.31 85 LEU A C 1
ATOM 702 O O . LEU A 1 85 ? -15.851 -4.727 -2.621 1.00 73.31 85 LEU A O 1
ATOM 706 N N . GLN A 1 86 ? -16.391 -3.599 -0.753 1.00 73.50 86 GLN A N 1
ATOM 707 C CA . GLN A 1 86 ? -17.741 -4.164 -0.653 1.00 73.50 86 GLN A CA 1
ATOM 708 C C . GLN A 1 86 ? -18.648 -3.708 -1.798 1.00 73.50 86 GLN A C 1
ATOM 710 O O . GLN A 1 86 ? -19.506 -4.476 -2.229 1.00 73.50 86 GLN A O 1
ATOM 715 N N . GLN A 1 87 ? -18.438 -2.497 -2.314 1.00 76.31 87 GLN A N 1
ATOM 716 C CA . GLN A 1 87 ? -19.200 -1.952 -3.440 1.00 76.31 87 GLN A CA 1
ATOM 717 C C . GLN A 1 87 ? -18.816 -2.584 -4.793 1.00 76.31 87 GLN A C 1
ATOM 719 O O . GLN A 1 87 ? -19.458 -2.296 -5.798 1.00 76.31 87 GLN A O 1
ATOM 724 N N . ALA A 1 88 ? -17.829 -3.495 -4.818 1.00 63.12 88 ALA A N 1
ATOM 725 C CA . ALA A 1 88 ? -17.362 -4.229 -6.001 1.00 63.12 88 ALA A CA 1
ATOM 726 C C . ALA A 1 88 ? -16.920 -3.338 -7.181 1.00 63.12 88 ALA A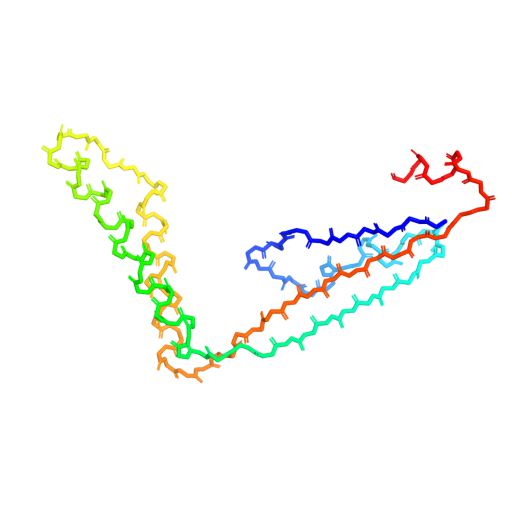 C 1
ATOM 728 O O . ALA A 1 88 ? -16.807 -3.815 -8.311 1.00 63.12 88 ALA A O 1
ATOM 729 N N . GLU A 1 89 ? -16.648 -2.060 -6.919 1.00 57.00 89 GLU A N 1
ATOM 730 C CA . GLU A 1 89 ? -16.264 -1.083 -7.938 1.00 57.00 89 GLU A CA 1
ATOM 731 C C . GLU A 1 89 ? -14.771 -1.195 -8.294 1.00 57.00 89 GLU A C 1
ATOM 733 O O . GLU A 1 89 ? -14.367 -0.881 -9.413 1.00 57.00 89 GLU A O 1
ATOM 738 N N . GLU A 1 90 ? -13.957 -1.753 -7.389 1.00 61.50 90 GLU A N 1
ATOM 739 C CA . GLU A 1 90 ? -12.508 -1.863 -7.557 1.00 61.50 90 GLU A CA 1
ATOM 740 C C . GLU A 1 90 ? -11.988 -3.308 -7.463 1.00 61.50 90 GLU A C 1
ATOM 742 O O . GLU A 1 90 ? -12.441 -4.128 -6.658 1.00 61.50 90 GLU A O 1
ATOM 747 N N . LYS A 1 91 ? -10.991 -3.625 -8.299 1.00 66.94 91 LYS A N 1
ATOM 748 C CA . LYS A 1 91 ? -10.208 -4.867 -8.234 1.00 66.94 91 LYS A CA 1
ATOM 749 C C . LYS A 1 91 ? -8.867 -4.570 -7.580 1.00 66.94 91 LYS A C 1
ATOM 751 O O . LYS A 1 91 ? -8.193 -3.621 -7.969 1.00 66.94 91 LYS A O 1
ATOM 756 N N . ILE A 1 92 ? -8.462 -5.410 -6.632 1.00 74.00 92 ILE A N 1
ATOM 757 C CA . ILE A 1 92 ? -7.133 -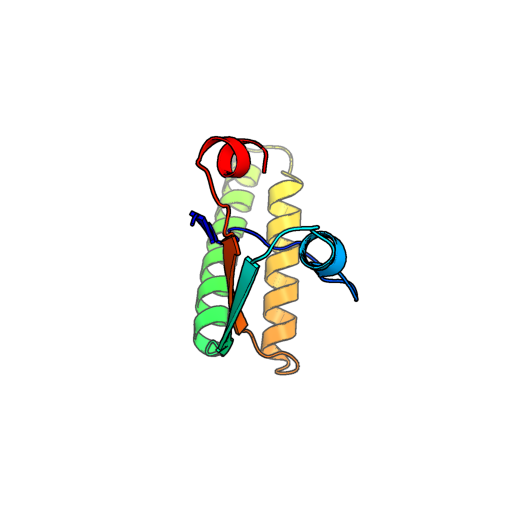5.315 -6.027 1.00 74.00 92 ILE A CA 1
ATOM 758 C C . ILE A 1 92 ? -6.135 -6.082 -6.881 1.00 74.00 92 ILE A C 1
ATOM 760 O O . ILE A 1 92 ? -6.394 -7.210 -7.307 1.00 74.00 92 ILE A O 1
ATOM 764 N N . PHE A 1 93 ? -4.972 -5.472 -7.076 1.00 77.50 93 PHE A N 1
ATOM 765 C CA . PHE A 1 93 ? -3.845 -6.078 -7.757 1.00 77.50 93 PHE A CA 1
ATOM 766 C C . PHE A 1 93 ? -2.620 -6.050 -6.854 1.00 77.50 93 PHE A C 1
ATOM 768 O O . PHE A 1 93 ? -2.343 -5.039 -6.211 1.00 77.50 93 PHE A O 1
ATOM 775 N N . ASP A 1 94 ? -1.885 -7.154 -6.839 1.00 77.50 94 ASP A N 1
ATOM 776 C CA . ASP A 1 94 ? -0.500 -7.162 -6.397 1.00 77.50 94 ASP A CA 1
ATOM 777 C C . ASP A 1 94 ? 0.378 -6.714 -7.569 1.00 77.50 94 ASP A C 1
ATOM 779 O O . ASP A 1 94 ? 0.199 -7.190 -8.698 1.00 77.50 94 ASP A O 1
ATOM 783 N N . VAL A 1 95 ? 1.288 -5.772 -7.322 1.00 79.81 95 VAL A N 1
ATOM 784 C CA . VAL A 1 95 ? 2.127 -5.169 -8.365 1.00 79.81 95 VAL A CA 1
ATOM 785 C C . VAL A 1 95 ? 3.599 -5.274 -7.987 1.00 79.81 95 VAL A C 1
ATOM 787 O O . VAL A 1 95 ? 4.097 -4.550 -7.123 1.00 79.81 95 VAL A O 1
ATOM 790 N N . GLY A 1 96 ? 4.319 -6.140 -8.697 1.00 80.12 96 GLY A N 1
ATOM 791 C CA . GLY A 1 96 ? 5.770 -6.273 -8.600 1.00 80.12 96 GLY A CA 1
ATOM 792 C C . GLY A 1 96 ? 6.473 -5.473 -9.693 1.00 80.12 96 GLY A C 1
ATOM 793 O O . GLY A 1 96 ? 6.258 -5.734 -10.875 1.00 80.12 96 GLY A O 1
ATOM 794 N N . LEU A 1 97 ? 7.335 -4.530 -9.309 1.00 80.50 97 LEU A N 1
ATOM 795 C CA . LEU A 1 97 ? 8.177 -3.760 -10.226 1.00 80.50 97 LEU A CA 1
ATOM 796 C C . LEU A 1 97 ? 9.649 -4.120 -10.002 1.00 80.50 97 LEU A C 1
ATOM 798 O O . LEU A 1 97 ? 10.196 -3.907 -8.916 1.00 80.50 97 LEU A O 1
ATOM 802 N N . TYR A 1 98 ? 10.281 -4.632 -11.054 1.00 81.81 98 TYR A N 1
ATOM 803 C CA . TYR A 1 98 ? 11.695 -4.992 -11.082 1.00 81.81 98 TYR A CA 1
ATOM 804 C C . TYR A 1 98 ? 12.417 -4.137 -12.113 1.00 81.81 98 TYR A C 1
ATOM 806 O O . TYR A 1 98 ? 11.963 -4.013 -13.252 1.00 81.81 98 TYR A O 1
ATOM 814 N N . ILE A 1 99 ? 13.546 -3.560 -11.712 1.00 80.19 99 ILE A N 1
ATOM 815 C CA . ILE A 1 99 ? 14.386 -2.731 -12.577 1.00 80.19 99 ILE A CA 1
ATOM 816 C C . ILE A 1 99 ? 15.780 -3.344 -12.595 1.00 80.19 99 ILE A C 1
ATOM 818 O O . ILE A 1 99 ? 16.411 -3.481 -11.547 1.00 80.19 99 ILE A O 1
ATOM 822 N N . THR A 1 100 ? 16.273 -3.697 -13.777 1.00 80.38 100 THR A N 1
ATOM 823 C CA . THR A 1 100 ? 17.622 -4.239 -13.967 1.00 80.38 100 THR A CA 1
ATOM 824 C C . THR A 1 100 ? 18.464 -3.227 -14.716 1.00 80.38 100 THR A C 1
ATOM 826 O O . THR A 1 100 ? 18.187 -2.937 -15.872 1.00 80.38 100 THR A O 1
ATOM 829 N N . ILE A 1 101 ? 19.507 -2.702 -14.073 1.00 79.50 101 ILE A N 1
ATOM 830 C CA . ILE A 1 101 ? 20.407 -1.709 -14.669 1.00 79.50 101 ILE A CA 1
ATOM 831 C C . ILE A 1 101 ? 21.690 -2.396 -15.145 1.00 79.50 101 ILE A C 1
ATOM 833 O O . ILE A 1 101 ? 22.311 -3.188 -14.413 1.00 79.50 101 ILE A O 1
ATOM 837 N N . TYR A 1 102 ? 22.106 -2.066 -16.367 1.00 77.19 102 TYR A N 1
ATOM 838 C CA . TYR A 1 102 ? 23.366 -2.502 -16.959 1.00 77.19 102 TYR A CA 1
ATOM 839 C C . TYR A 1 102 ? 24.397 -1.370 -16.907 1.00 77.19 102 TYR A C 1
ATOM 841 O O . TYR A 1 102 ? 24.075 -0.203 -17.113 1.00 77.19 102 TYR A O 1
ATOM 849 N N . ALA A 1 103 ? 25.647 -1.722 -16.618 1.00 72.75 103 ALA A N 1
ATOM 850 C CA . ALA A 1 103 ? 26.789 -0.827 -16.762 1.00 72.75 103 ALA A CA 1
ATOM 851 C C . ALA A 1 103 ? 28.030 -1.648 -17.114 1.00 72.75 103 ALA A C 1
ATOM 853 O O . ALA A 1 103 ? 28.124 -2.820 -16.729 1.00 72.75 103 ALA A O 1
ATOM 854 N N . ASP A 1 104 ? 28.979 -1.009 -17.791 1.00 67.50 104 ASP A N 1
ATOM 855 C CA . ASP A 1 104 ? 30.187 -1.656 -18.311 1.00 67.50 104 ASP A CA 1
ATOM 856 C C . ASP A 1 104 ? 31.243 -1.923 -17.224 1.00 67.50 104 ASP A C 1
ATOM 858 O O . ASP A 1 104 ? 32.130 -2.758 -17.396 1.00 67.50 104 ASP A O 1
ATOM 862 N N . ASN A 1 105 ? 31.151 -1.248 -16.072 1.00 72.25 105 ASN A N 1
ATOM 863 C CA . ASN A 1 105 ? 32.057 -1.422 -14.935 1.00 72.25 105 ASN A CA 1
ATOM 864 C C . ASN A 1 105 ? 31.320 -1.259 -13.586 1.00 72.25 105 ASN A C 1
ATOM 866 O O . ASN A 1 105 ? 30.250 -0.651 -13.514 1.00 72.25 105 ASN A O 1
ATOM 870 N N . SER A 1 106 ? 31.875 -1.808 -12.494 1.00 66.62 106 SER A N 1
ATOM 871 C CA . SER A 1 106 ? 31.215 -1.728 -11.175 1.00 66.62 106 SER A CA 1
ATOM 872 C C . SER A 1 106 ? 31.176 -0.303 -10.617 1.00 66.62 106 SER A C 1
ATOM 874 O O . SER A 1 106 ? 30.225 0.043 -9.927 1.00 66.62 106 SER A O 1
ATOM 876 N N . ALA A 1 107 ? 32.166 0.529 -10.955 1.00 66.31 107 ALA A N 1
ATOM 877 C CA . ALA A 1 107 ? 32.250 1.912 -10.494 1.00 66.31 107 ALA A CA 1
ATOM 878 C C . ALA A 1 107 ? 31.102 2.782 -11.034 1.00 66.31 107 ALA A C 1
ATOM 880 O O . ALA A 1 107 ? 30.690 3.736 -10.381 1.00 66.31 107 ALA A O 1
ATOM 881 N N . GLU A 1 108 ? 30.563 2.457 -12.209 1.00 62.50 108 GLU A N 1
ATOM 882 C CA . GLU A 1 108 ? 29.375 3.094 -12.770 1.00 62.50 108 GLU A CA 1
ATOM 883 C C . GLU A 1 108 ? 28.082 2.606 -12.128 1.00 62.50 108 GLU A C 1
ATOM 885 O O . GLU A 1 108 ? 27.169 3.406 -11.963 1.00 62.50 108 GLU A O 1
ATOM 890 N N . LEU A 1 109 ? 28.015 1.337 -11.715 1.00 61.78 109 LEU A N 1
ATOM 891 C CA . LEU A 1 109 ? 26.888 0.798 -10.942 1.00 61.78 109 LEU A CA 1
ATOM 892 C C . LEU A 1 109 ? 26.804 1.376 -9.523 1.00 61.78 109 LEU A C 1
ATOM 894 O O . LEU A 1 109 ? 25.730 1.344 -8.933 1.00 61.78 109 LEU A O 1
ATOM 898 N N . ASP A 1 110 ? 27.919 1.862 -8.976 1.00 64.06 110 ASP A N 1
ATOM 899 C CA . ASP A 1 110 ? 28.002 2.493 -7.650 1.00 64.06 110 ASP A CA 1
ATOM 900 C C . ASP A 1 110 ? 27.693 4.001 -7.663 1.00 64.06 110 ASP A C 1
ATOM 902 O O . ASP A 1 110 ? 27.541 4.602 -6.603 1.00 64.06 110 ASP A O 1
ATOM 906 N N . LYS A 1 111 ? 27.605 4.623 -8.847 1.00 63.38 111 LYS A N 1
ATOM 907 C CA . LYS A 1 111 ? 27.221 6.038 -9.019 1.00 63.38 111 LYS A CA 1
ATOM 908 C C . LYS A 1 111 ? 25.716 6.244 -9.228 1.00 63.38 111 LYS A C 1
ATOM 910 O O . LYS A 1 111 ? 25.300 7.390 -9.400 1.00 63.38 111 LYS A O 1
ATOM 915 N N . VAL A 1 112 ? 24.953 5.150 -9.275 1.00 58.94 112 VAL A N 1
ATOM 916 C CA . VAL A 1 112 ? 23.490 5.123 -9.431 1.00 58.94 112 VAL A CA 1
ATOM 917 C C . VAL A 1 112 ? 22.820 5.166 -8.067 1.00 58.94 112 VAL A C 1
ATOM 919 O O . VAL A 1 112 ? 23.247 4.385 -7.189 1.00 58.94 112 VAL A O 1
#

Sequence (112 aa):
MRSFFVISYPRYLSESWFSPIINLDKVFDVSIFIQPIETAQVLRTFQKKVAEVQSQINTREAKGLVRNPMLDTAYQDLENLRDQLQQAEEKIFDVGLYITIYADNSAELDKV

Secondary structure (DSSP, 8-state):
-EEEE-----SS--TTTTHHHHT-SS-EEEEEEEEEPPHHHHHHHHHHHHHHHHHHHHHHHHTTPPP-HHHHHHHHHHHHHHHHHHTT----EEEEEEEEE--SSHHHHT--

Radius of gyration: 20.24 Å; chains: 1; bounding box: 52×24×51 Å